Protein AF-A0A7T2GLJ1-F1 (afdb_monomer)

Secondary structure (DSSP, 8-state):
-HHHHHHHHHHHHHHHH---HHHHHHS-HHHHHHHHHHHS-S--PPPHHHHHHHHHHS---S-HHHHHHHHHHHHHT--

Foldseek 3Di:
DVVVVLVVLLVVCCVPVVDDSVRSVPDDPVNSVVVVVVVDPPPPDQDPVNVVVVCVVDVPDPPVVVVVVVVVVVVVVVD

Radius of gyration: 23.07 Å; Cα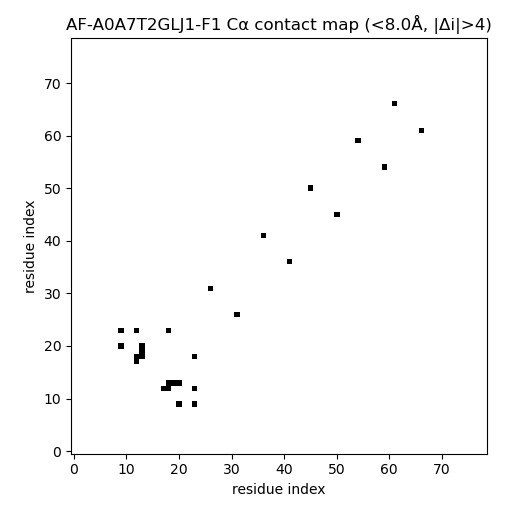 contacts (8 Å, |Δi|>4): 14; chains: 1; bounding box: 37×23×66 Å

Sequence (79 aa):
MFEAAAARLAGLTGVLLGWRADEFWNATPAELGAVMAALMPEEAAASAGDLKRLMEMYPDGPCSSFQRKLESMNTALSG

pLDDT: mean 80.31, std 9.67, range [51.16, 93.38]

Organism: NCBI:txid2771430

InterPro domains:
  IPR019056 Phage tail assembly chaperone protein, TAC6 [PF09550] (7-61)

Mean predicted aligned error: 13.5 Å

Structure (mmCIF, N/CA/C/O backbone):
data_AF-A0A7T2GLJ1-F1
#
_entry.id   AF-A0A7T2GLJ1-F1
#
loop_
_atom_site.group_PDB
_atom_site.id
_atom_site.type_symbol
_atom_site.label_atom_id
_atom_site.label_alt_id
_atom_site.label_comp_id
_atom_site.label_asym_id
_atom_site.label_entity_id
_atom_site.label_seq_id
_atom_site.pdbx_PDB_ins_code
_atom_site.Cartn_x
_atom_site.Cartn_y
_atom_site.Cartn_z
_atom_site.occ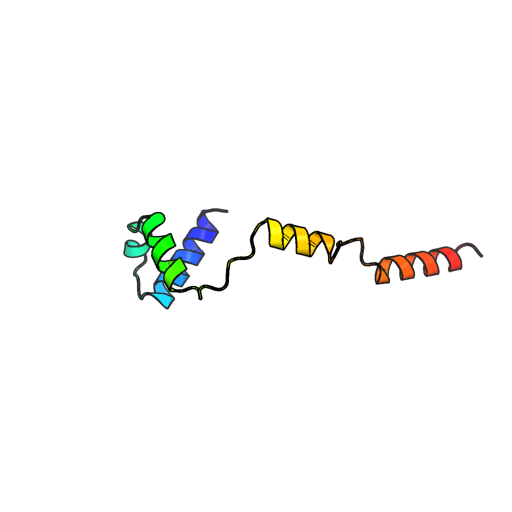upancy
_atom_site.B_iso_or_equiv
_atom_site.auth_seq_id
_atom_site.auth_comp_id
_atom_site.auth_asym_id
_atom_site.auth_atom_id
_atom_site.pdbx_PDB_model_num
ATOM 1 N N . MET A 1 1 ? -3.673 12.131 -10.692 1.00 66.50 1 MET A N 1
ATOM 2 C CA . MET A 1 1 ? -2.683 11.029 -10.595 1.00 66.50 1 MET A CA 1
ATOM 3 C C . MET A 1 1 ? -2.684 10.370 -9.212 1.00 66.50 1 MET A C 1
ATOM 5 O O . MET A 1 1 ? -2.640 9.153 -9.159 1.00 66.50 1 MET A O 1
ATOM 9 N N . PHE A 1 2 ? -2.836 11.125 -8.115 1.00 76.94 2 PHE A N 1
ATOM 10 C CA . PHE A 1 2 ? -3.019 10.561 -6.766 1.00 76.94 2 PHE A CA 1
ATOM 11 C C . PHE A 1 2 ? -4.386 9.889 -6.551 1.00 76.94 2 PHE A C 1
ATOM 13 O O . PHE A 1 2 ? -4.441 8.752 -6.108 1.00 76.94 2 PHE A O 1
ATOM 20 N N . GLU A 1 3 ? -5.481 10.551 -6.933 1.00 87.19 3 GLU A N 1
ATOM 21 C CA . GLU A 1 3 ? -6.853 10.056 -6.719 1.00 87.19 3 GLU A CA 1
ATOM 22 C C . GLU A 1 3 ? -7.096 8.665 -7.327 1.00 87.19 3 GLU A C 1
ATOM 24 O O . GLU A 1 3 ? -7.572 7.761 -6.648 1.00 87.19 3 GLU A O 1
ATOM 29 N N . ALA A 1 4 ? -6.685 8.459 -8.581 1.00 88.38 4 ALA A N 1
ATOM 30 C CA . ALA A 1 4 ? -6.793 7.160 -9.242 1.00 88.38 4 ALA A CA 1
ATOM 31 C C . ALA A 1 4 ? -5.966 6.067 -8.536 1.00 88.38 4 ALA A C 1
ATOM 33 O O . ALA A 1 4 ? -6.399 4.918 -8.454 1.00 88.38 4 ALA A O 1
ATOM 34 N N . ALA A 1 5 ? -4.789 6.420 -8.007 1.00 87.56 5 ALA A N 1
ATOM 35 C CA . ALA A 1 5 ? -3.962 5.494 -7.241 1.00 87.56 5 ALA A CA 1
ATOM 36 C C . ALA A 1 5 ? -4.604 5.162 -5.885 1.00 87.56 5 ALA A C 1
ATOM 38 O O . ALA A 1 5 ? -4.681 3.989 -5.531 1.00 87.56 5 ALA A O 1
ATOM 39 N N . ALA A 1 6 ? -5.130 6.163 -5.173 1.00 87.44 6 ALA A N 1
ATOM 40 C CA . ALA A 1 6 ? -5.829 5.989 -3.903 1.00 87.44 6 ALA A CA 1
ATOM 41 C C . ALA A 1 6 ? -7.095 5.131 -4.061 1.00 87.44 6 ALA A C 1
ATOM 43 O O . ALA A 1 6 ? -7.291 4.193 -3.297 1.00 87.44 6 ALA A O 1
ATOM 44 N N . ALA A 1 7 ? -7.902 5.373 -5.099 1.00 89.81 7 ALA A N 1
ATOM 45 C CA . ALA A 1 7 ? -9.094 4.576 -5.393 1.00 89.81 7 ALA A CA 1
ATOM 46 C C . ALA A 1 7 ? -8.751 3.110 -5.695 1.00 89.81 7 ALA A C 1
ATOM 48 O O . ALA A 1 7 ? -9.410 2.191 -5.205 1.00 89.81 7 ALA A O 1
ATOM 49 N N . ARG A 1 8 ? -7.683 2.874 -6.467 1.00 88.06 8 ARG A N 1
ATOM 50 C CA . ARG A 1 8 ? -7.199 1.518 -6.742 1.00 88.06 8 ARG A CA 1
ATOM 51 C C . ARG A 1 8 ? -6.735 0.825 -5.462 1.00 88.06 8 ARG A C 1
ATOM 53 O O . ARG A 1 8 ? -7.023 -0.355 -5.280 1.00 88.06 8 ARG A O 1
ATOM 60 N N . LEU A 1 9 ? -6.044 1.548 -4.583 1.00 86.06 9 LEU A N 1
ATOM 61 C CA . LE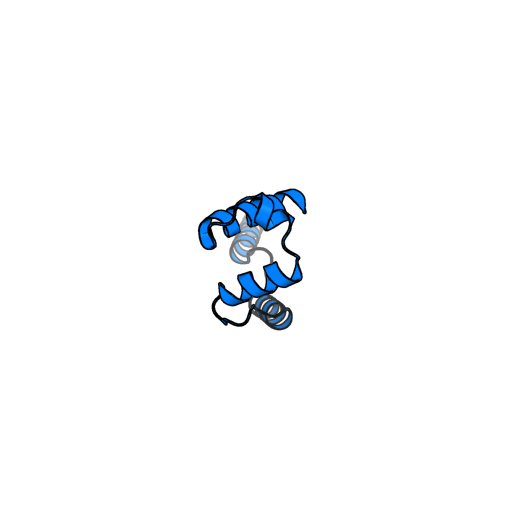U A 1 9 ? -5.553 0.993 -3.329 1.00 86.06 9 LEU A CA 1
ATOM 62 C C . LEU A 1 9 ? -6.691 0.682 -2.348 1.00 86.06 9 LEU A C 1
ATOM 64 O O . LEU A 1 9 ? -6.685 -0.398 -1.773 1.00 86.06 9 LEU A O 1
ATOM 68 N N . ALA A 1 10 ? -7.696 1.557 -2.238 1.00 87.38 10 ALA A N 1
ATOM 69 C CA . ALA A 1 10 ? -8.907 1.324 -1.447 1.00 87.38 10 ALA A CA 1
ATOM 70 C C . ALA A 1 10 ? -9.662 0.059 -1.894 1.00 87.38 10 ALA A C 1
ATOM 72 O O . ALA A 1 10 ? -10.174 -0.698 -1.072 1.00 87.38 10 ALA A O 1
ATOM 73 N N . GLY A 1 11 ? -9.705 -0.200 -3.206 1.00 88.00 11 GLY A N 1
ATOM 74 C CA . GLY A 1 11 ? -10.267 -1.439 -3.742 1.00 88.00 11 GLY A CA 1
ATOM 75 C C . GLY A 1 11 ? -9.444 -2.675 -3.365 1.00 88.00 11 GLY A C 1
ATOM 76 O O . GLY A 1 11 ? -10.005 -3.693 -2.967 1.00 88.00 11 GLY A O 1
ATOM 77 N N . LEU A 1 12 ? -8.113 -2.587 -3.454 1.00 89.25 12 LEU A N 1
ATOM 78 C CA . LEU A 1 12 ? -7.213 -3.688 -3.100 1.00 89.25 12 LEU A CA 1
ATOM 79 C C . LEU A 1 12 ? -7.276 -4.028 -1.609 1.00 89.25 12 LEU A C 1
ATOM 81 O O . LEU A 1 12 ? -7.387 -5.203 -1.272 1.00 89.25 12 LEU A O 1
ATOM 85 N N . THR A 1 13 ? -7.256 -3.031 -0.723 1.00 88.44 13 THR A N 1
ATOM 86 C CA . THR A 1 13 ? -7.383 -3.258 0.724 1.00 88.44 13 THR A CA 1
ATOM 87 C C . THR A 1 13 ? -8.748 -3.845 1.077 1.00 88.44 13 THR A C 1
ATOM 89 O O . THR A 1 13 ? -8.815 -4.757 1.895 1.00 88.44 13 THR A O 1
ATOM 92 N N . GLY A 1 14 ? -9.826 -3.426 0.408 1.00 87.81 14 GLY A N 1
ATOM 93 C CA . GLY A 1 14 ? -11.145 -4.035 0.593 1.00 87.81 14 GLY A CA 1
ATOM 94 C C . GLY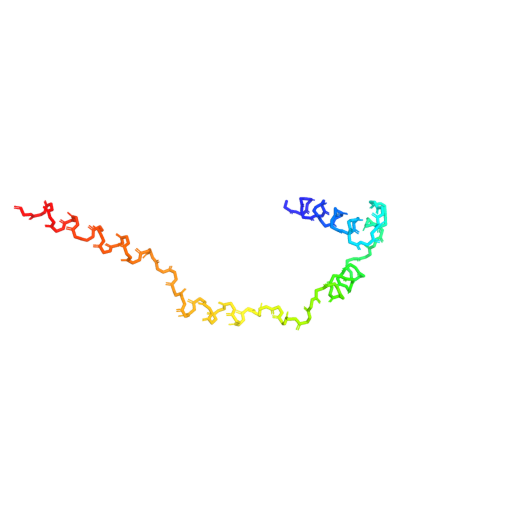 A 1 14 ? -11.199 -5.514 0.200 1.00 87.81 14 GLY A C 1
ATOM 95 O O . GLY A 1 14 ? -11.768 -6.322 0.929 1.00 87.81 14 GLY A O 1
ATOM 96 N N . VAL A 1 15 ? -10.565 -5.898 -0.912 1.00 87.19 15 VAL A N 1
ATOM 97 C CA . VAL A 1 15 ? -10.535 -7.298 -1.375 1.00 87.19 15 VAL A CA 1
ATOM 98 C C . VAL A 1 15 ? -9.592 -8.168 -0.537 1.00 87.19 15 VAL A C 1
ATOM 100 O O . VAL A 1 15 ? -9.922 -9.313 -0.246 1.00 87.19 15 VAL A O 1
ATOM 103 N N . LEU A 1 16 ? -8.422 -7.645 -0.161 1.00 85.38 16 LEU A N 1
ATOM 104 C CA . LEU A 1 16 ? -7.359 -8.418 0.492 1.00 85.38 16 LEU A CA 1
ATOM 105 C C . LEU A 1 16 ? -7.512 -8.483 2.016 1.00 85.38 16 LEU A C 1
ATOM 107 O O . LEU A 1 16 ? -7.180 -9.500 2.618 1.00 85.38 16 LEU A O 1
ATOM 111 N N . LEU A 1 17 ? -7.999 -7.407 2.635 1.00 85.06 17 LEU A N 1
ATOM 112 C CA . LEU A 1 17 ? -8.080 -7.255 4.092 1.00 85.06 17 LEU A CA 1
ATOM 113 C C . LEU A 1 17 ? -9.526 -7.253 4.604 1.00 85.06 17 LEU A C 1
ATOM 115 O O . LEU A 1 17 ? -9.744 -7.292 5.811 1.00 85.06 17 LEU A O 1
ATOM 119 N N . GLY A 1 18 ? -10.516 -7.171 3.707 1.00 88.19 18 GLY A N 1
ATOM 120 C CA . GLY A 1 18 ? -11.924 -7.009 4.078 1.00 88.19 18 GLY A CA 1
ATOM 121 C C . GLY A 1 18 ? -12.269 -5.609 4.591 1.00 88.19 18 GLY A C 1
ATOM 122 O O . GLY A 1 18 ? -13.336 -5.425 5.174 1.00 88.19 18 GLY A O 1
ATOM 123 N N . TRP A 1 19 ? -11.380 -4.631 4.394 1.00 90.06 19 TRP A N 1
ATOM 124 C CA . TRP A 1 19 ? -11.575 -3.271 4.889 1.00 90.06 19 TRP A CA 1
ATOM 125 C C . TRP A 1 19 ? -12.727 -2.563 4.180 1.00 90.06 19 TRP A C 1
ATOM 127 O O . TRP A 1 19 ? -12.890 -2.625 2.958 1.00 90.06 19 TRP A O 1
ATOM 137 N N . ARG A 1 20 ? -13.509 -1.814 4.950 1.00 86.75 20 ARG A N 1
ATOM 138 C CA . ARG A 1 20 ? -14.453 -0.832 4.416 1.00 86.75 20 ARG A CA 1
ATOM 139 C C . ARG A 1 20 ? -13.684 0.404 3.949 1.00 86.75 20 ARG A C 1
ATOM 141 O O . ARG A 1 20 ? -12.592 0.697 4.432 1.00 86.75 20 ARG A O 1
ATOM 148 N N . ALA A 1 21 ? -14.277 1.175 3.039 1.00 85.56 21 ALA A N 1
ATOM 149 C CA . ALA A 1 21 ? -13.654 2.400 2.526 1.00 85.56 21 ALA A CA 1
ATOM 150 C C . ALA A 1 21 ? -13.245 3.378 3.648 1.00 85.56 21 ALA A C 1
ATOM 152 O O . ALA A 1 21 ? -12.197 4.011 3.559 1.00 85.56 21 ALA A O 1
ATOM 153 N N . ASP A 1 22 ? -14.033 3.452 4.723 1.00 88.56 22 ASP A N 1
ATOM 154 C CA . ASP A 1 22 ? -13.759 4.323 5.873 1.00 88.56 22 ASP A CA 1
ATOM 155 C C . ASP A 1 22 ? -12.499 3.905 6.650 1.00 88.56 22 ASP A C 1
ATOM 157 O O . ASP A 1 22 ? -11.773 4.754 7.163 1.00 88.56 22 ASP A O 1
ATOM 161 N N . GLU A 1 23 ? -12.205 2.603 6.716 1.00 89.88 23 GLU A N 1
ATOM 162 C CA . GLU A 1 23 ? -10.995 2.087 7.370 1.00 89.88 23 GLU A CA 1
ATOM 163 C C . GLU A 1 23 ? -9.748 2.447 6.559 1.00 89.88 23 GLU A C 1
ATOM 165 O O . GLU A 1 23 ? -8.744 2.867 7.126 1.00 89.88 23 GLU A O 1
ATOM 170 N N . PHE A 1 24 ? -9.837 2.387 5.226 1.00 89.12 24 PHE A N 1
ATOM 171 C CA . PHE A 1 24 ? -8.765 2.842 4.343 1.00 89.12 24 PHE A CA 1
ATOM 172 C C . PHE A 1 24 ? -8.469 4.341 4.505 1.00 89.12 24 PHE A C 1
ATOM 174 O O . PHE A 1 24 ? -7.304 4.720 4.585 1.00 89.12 24 PHE A O 1
ATOM 181 N N . TRP A 1 25 ? -9.497 5.194 4.567 1.00 88.94 25 TRP A N 1
ATOM 182 C CA . TRP A 1 25 ? -9.298 6.645 4.677 1.00 88.94 25 TRP A CA 1
ATOM 183 C C . TRP A 1 25 ? -8.802 7.101 6.053 1.00 88.94 25 TRP A C 1
ATOM 185 O O . TRP A 1 25 ? -8.168 8.150 6.140 1.00 88.94 25 TRP A O 1
ATOM 195 N N . ASN A 1 26 ? -9.063 6.325 7.108 1.00 93.38 26 ASN A N 1
ATOM 196 C CA . ASN A 1 26 ? -8.543 6.596 8.450 1.00 93.38 26 ASN A CA 1
ATOM 197 C C . ASN A 1 26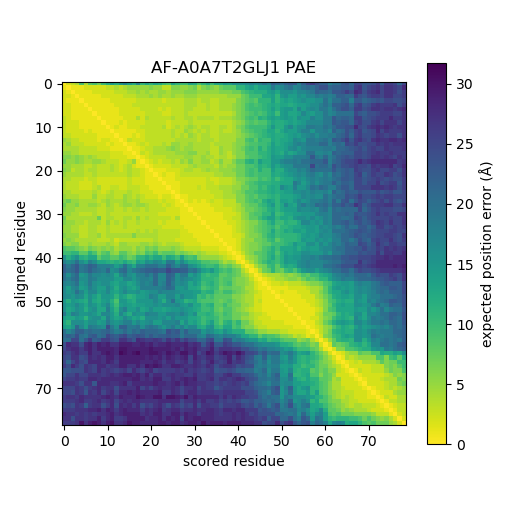 ? -7.138 6.027 8.692 1.00 93.38 26 ASN A C 1
ATOM 199 O O . ASN A 1 26 ? -6.454 6.493 9.603 1.00 93.38 26 ASN A O 1
ATOM 203 N N . ALA A 1 27 ? -6.708 5.031 7.916 1.00 88.94 27 ALA A N 1
ATOM 204 C CA . ALA A 1 27 ? -5.393 4.427 8.074 1.00 88.94 27 ALA A CA 1
ATOM 205 C C . ALA A 1 27 ? -4.277 5.398 7.667 1.00 88.94 27 ALA A C 1
ATOM 207 O O . ALA A 1 27 ? -4.349 6.098 6.652 1.00 88.94 27 ALA A O 1
ATOM 208 N N . THR A 1 28 ? -3.199 5.424 8.446 1.00 90.25 28 THR A N 1
ATOM 209 C CA . THR A 1 28 ? -2.039 6.248 8.112 1.00 90.25 28 THR A CA 1
ATOM 210 C C . THR A 1 28 ? -1.249 5.627 6.953 1.00 90.25 28 THR A C 1
ATOM 212 O O . THR A 1 28 ? -1.197 4.402 6.812 1.00 90.25 28 THR A O 1
ATOM 215 N N . PRO A 1 29 ? -0.548 6.434 6.133 1.00 84.12 29 PRO A N 1
ATOM 216 C CA . PRO A 1 29 ? 0.289 5.902 5.056 1.00 84.12 29 PRO A CA 1
ATOM 217 C C . PRO A 1 29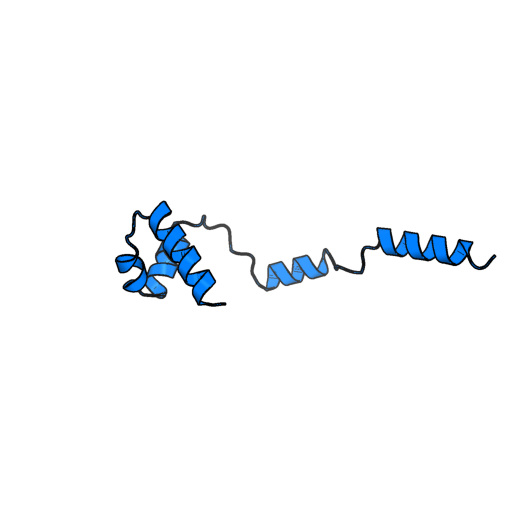 ? 1.368 4.919 5.538 1.00 84.12 29 PRO A C 1
ATOM 219 O O . PRO A 1 29 ? 1.733 4.003 4.805 1.00 84.12 29 PRO A O 1
ATOM 222 N N . ALA A 1 30 ? 1.869 5.096 6.766 1.00 87.12 30 ALA A N 1
ATOM 223 C CA . ALA A 1 30 ? 2.867 4.212 7.364 1.00 87.12 30 ALA A CA 1
ATOM 224 C C . ALA A 1 30 ? 2.283 2.832 7.708 1.00 87.12 30 ALA A C 1
ATOM 226 O O . ALA A 1 30 ? 2.896 1.813 7.392 1.00 87.12 30 ALA A O 1
ATOM 227 N N . GLU A 1 31 ? 1.083 2.790 8.292 1.00 88.94 31 GLU A N 1
ATOM 228 C CA . GLU A 1 31 ? 0.360 1.540 8.561 1.00 88.94 31 GLU A CA 1
ATOM 229 C C . GLU A 1 31 ? 0.021 0.814 7.259 1.00 88.94 31 GLU A C 1
ATOM 231 O O . GLU A 1 31 ? 0.247 -0.389 7.138 1.00 88.94 31 GLU A O 1
ATOM 236 N N . LEU A 1 32 ? -0.436 1.558 6.249 1.00 87.25 32 LEU A N 1
ATOM 237 C CA . LEU A 1 32 ? -0.705 1.016 4.922 1.00 87.25 32 LEU A CA 1
ATOM 238 C C . LEU A 1 32 ? 0.547 0.386 4.299 1.00 87.25 32 LEU A C 1
ATOM 240 O O . LEU A 1 32 ? 0.483 -0.709 3.744 1.00 87.25 32 LEU A O 1
ATOM 244 N N . GLY A 1 33 ? 1.690 1.066 4.414 1.00 86.00 33 GLY A N 1
ATOM 245 C CA . GLY A 1 33 ? 2.978 0.561 3.947 1.00 86.00 33 GLY A CA 1
ATOM 246 C C . GLY A 1 33 ? 3.379 -0.742 4.638 1.00 86.00 33 GLY A C 1
ATOM 247 O O . GLY A 1 33 ? 3.802 -1.678 3.965 1.00 86.00 33 GLY A O 1
ATOM 248 N N . ALA A 1 34 ? 3.187 -0.837 5.957 1.00 87.50 34 ALA A N 1
ATOM 249 C CA . ALA A 1 34 ? 3.497 -2.041 6.726 1.00 87.50 34 ALA A CA 1
ATOM 250 C C . ALA A 1 34 ? 2.618 -3.236 6.324 1.00 87.50 34 ALA A C 1
ATOM 252 O O . ALA A 1 34 ? 3.121 -4.345 6.154 1.00 87.50 34 ALA A O 1
ATOM 253 N N . VAL A 1 35 ? 1.318 -3.010 6.118 1.00 87.56 35 VAL A N 1
ATOM 254 C CA . VAL A 1 35 ? 0.391 -4.060 5.673 1.00 87.56 35 VAL A CA 1
ATOM 255 C C . VAL A 1 35 ? 0.745 -4.537 4.266 1.00 87.56 35 VAL A C 1
ATOM 257 O O . VAL A 1 35 ? 0.840 -5.738 4.029 1.00 87.56 35 VAL A O 1
ATOM 260 N N . MET A 1 36 ? 1.010 -3.615 3.338 1.00 84.06 36 MET A N 1
ATOM 261 C CA . MET A 1 36 ? 1.398 -3.972 1.969 1.00 84.06 36 MET A CA 1
ATOM 262 C C . MET A 1 36 ? 2.732 -4.728 1.933 1.00 84.06 36 MET A C 1
ATOM 264 O O . MET A 1 36 ? 2.859 -5.688 1.178 1.00 84.06 36 MET A O 1
ATOM 268 N N . ALA A 1 37 ? 3.691 -4.353 2.785 1.00 83.81 37 ALA A N 1
ATOM 269 C CA . ALA A 1 37 ? 4.952 -5.074 2.933 1.00 83.81 37 ALA A CA 1
ATOM 270 C C . ALA A 1 37 ? 4.762 -6.498 3.482 1.00 83.81 37 ALA A C 1
ATOM 272 O O . ALA A 1 37 ? 5.494 -7.392 3.085 1.00 83.81 37 ALA A O 1
ATOM 273 N N . ALA A 1 38 ? 3.772 -6.729 4.352 1.00 84.56 38 ALA A N 1
ATOM 274 C CA . ALA A 1 38 ? 3.453 -8.066 4.856 1.00 84.56 38 ALA A CA 1
ATOM 275 C C . ALA A 1 38 ? 2.732 -8.955 3.823 1.00 84.56 38 ALA A C 1
ATOM 277 O O . ALA A 1 38 ? 2.821 -10.179 3.895 1.00 84.56 38 ALA A O 1
ATOM 278 N N . LEU A 1 39 ? 1.992 -8.353 2.884 1.00 81.56 39 LEU A N 1
ATOM 279 C CA . LEU A 1 39 ? 1.287 -9.063 1.809 1.00 81.56 39 LEU A CA 1
ATOM 280 C C . LEU A 1 39 ? 2.177 -9.400 0.613 1.00 81.56 39 LEU A C 1
ATOM 282 O O . LEU A 1 39 ? 1.882 -10.344 -0.121 1.00 81.56 39 LEU A O 1
ATOM 286 N N . MET A 1 40 ? 3.220 -8.610 0.381 1.00 78.12 40 MET A N 1
ATOM 287 C CA . MET A 1 40 ? 4.181 -8.883 -0.675 1.00 78.12 40 MET A CA 1
ATOM 288 C C . MET A 1 40 ? 5.223 -9.881 -0.164 1.00 78.12 40 MET A C 1
ATOM 290 O O . MET A 1 40 ? 5.752 -9.691 0.931 1.00 78.12 40 MET A O 1
ATOM 294 N N . PRO A 1 41 ? 5.537 -10.944 -0.924 1.00 67.56 41 PRO A N 1
ATOM 295 C CA . PRO A 1 41 ? 6.695 -11.766 -0.606 1.00 67.56 41 PRO A CA 1
ATOM 296 C C . PRO A 1 41 ? 7.942 -10.877 -0.528 1.00 67.56 41 PRO A C 1
ATOM 298 O O . PRO A 1 41 ? 8.051 -9.888 -1.255 1.00 67.56 41 PRO A O 1
ATOM 301 N N . GLU A 1 42 ? 8.889 -11.238 0.341 1.00 67.06 42 GLU A N 1
ATOM 302 C CA . GLU A 1 42 ? 10.187 -10.564 0.513 1.00 67.06 42 GLU A CA 1
ATOM 303 C C . GLU A 1 42 ? 11.109 -10.775 -0.709 1.00 67.06 42 GLU A C 1
ATOM 305 O O . GLU A 1 42 ? 12.319 -10.951 -0.609 1.00 67.06 42 GLU A O 1
ATOM 310 N N . GLU A 1 43 ? 10.547 -10.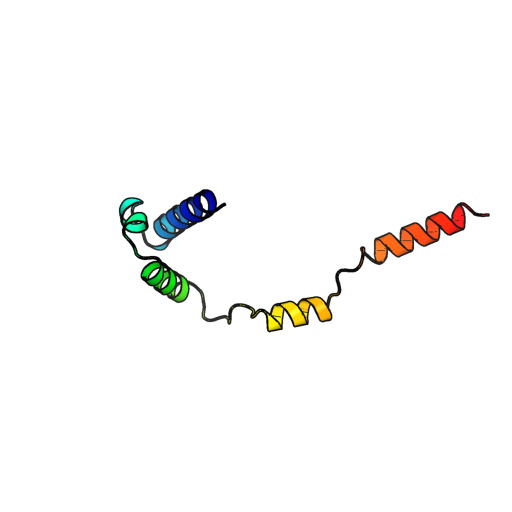811 -1.911 1.00 63.16 43 GLU A N 1
ATOM 311 C CA . GL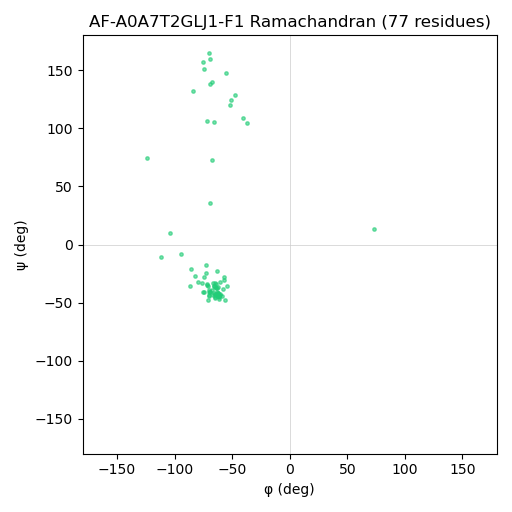U A 1 43 ? 11.317 -10.670 -3.128 1.00 63.16 43 GLU A CA 1
ATOM 312 C C . GLU A 1 43 ? 11.734 -9.208 -3.201 1.00 63.16 43 GLU A C 1
ATOM 314 O O . GLU A 1 43 ? 10.909 -8.317 -3.408 1.00 63.16 43 GLU A O 1
ATOM 319 N N . ALA A 1 44 ? 13.024 -8.975 -2.943 1.00 64.00 44 ALA A N 1
ATOM 320 C CA . ALA A 1 44 ? 13.653 -7.666 -2.953 1.00 64.00 44 ALA A CA 1
ATOM 321 C C . ALA A 1 44 ? 13.123 -6.839 -4.128 1.00 64.00 44 ALA A C 1
ATOM 323 O O . ALA A 1 44 ? 13.403 -7.139 -5.292 1.00 64.00 44 ALA A O 1
ATOM 324 N N . ALA A 1 45 ? 12.324 -5.817 -3.812 1.00 68.19 45 ALA A N 1
ATOM 325 C CA . ALA A 1 45 ? 11.848 -4.878 -4.808 1.00 68.19 45 ALA A CA 1
ATOM 326 C C . ALA A 1 45 ? 13.066 -4.376 -5.586 1.00 68.19 45 ALA A C 1
ATOM 328 O O . ALA A 1 45 ? 14.032 -3.909 -4.975 1.00 68.19 45 ALA A O 1
ATOM 329 N N . ALA A 1 46 ? 13.034 -4.527 -6.913 1.00 72.00 46 ALA A N 1
ATOM 330 C CA . ALA A 1 46 ? 14.161 -4.171 -7.761 1.00 72.00 46 ALA A CA 1
ATOM 331 C C . ALA A 1 46 ? 14.600 -2.738 -7.442 1.00 72.00 46 ALA A C 1
ATOM 333 O O . ALA A 1 46 ? 13.817 -1.786 -7.536 1.00 72.00 46 ALA A O 1
ATOM 334 N N . SER A 1 47 ? 15.849 -2.592 -7.015 1.00 80.00 47 SER A N 1
ATOM 335 C CA . SER A 1 47 ? 16.401 -1.299 -6.655 1.00 80.00 47 SER A CA 1
ATOM 336 C C . SER A 1 47 ? 16.595 -0.441 -7.905 1.00 80.00 47 SER A C 1
ATOM 338 O O . SER A 1 47 ? 16.652 -0.931 -9.035 1.00 80.00 47 SER A O 1
ATOM 340 N N . ALA A 1 48 ? 16.790 0.864 -7.715 1.00 82.94 48 ALA A N 1
ATOM 341 C CA . ALA A 1 48 ? 17.199 1.739 -8.813 1.00 82.94 48 ALA A CA 1
ATOM 342 C C . ALA A 1 48 ? 18.511 1.264 -9.481 1.00 82.94 48 ALA A C 1
ATOM 344 O O . ALA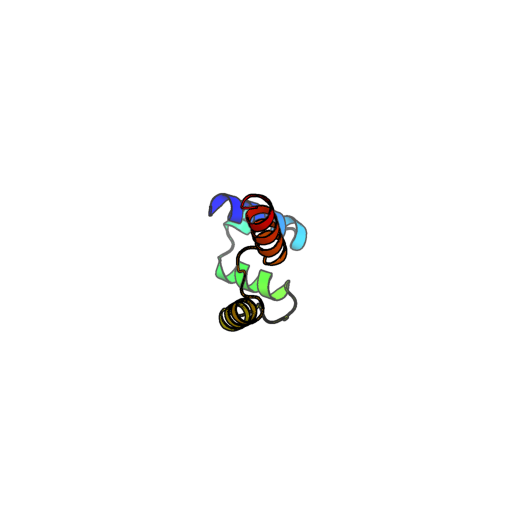 A 1 48 ? 18.715 1.495 -10.672 1.00 82.94 48 ALA A O 1
ATOM 345 N N . GLY A 1 49 ? 19.384 0.577 -8.733 1.00 87.12 49 GLY A N 1
ATOM 346 C CA . GLY A 1 49 ? 20.598 -0.048 -9.261 1.00 87.12 49 GLY A CA 1
ATOM 347 C C . GLY A 1 49 ? 20.303 -1.259 -10.147 1.00 87.12 49 GLY A C 1
ATOM 348 O O . GLY A 1 49 ? 20.900 -1.383 -11.215 1.00 87.12 49 GLY A O 1
ATOM 349 N N . ASP A 1 50 ? 19.342 -2.096 -9.755 1.00 87.50 50 ASP A N 1
ATOM 350 C CA . ASP A 1 50 ? 18.886 -3.237 -10.559 1.00 87.50 50 ASP A CA 1
ATOM 351 C C . ASP A 1 50 ? 18.217 -2.761 -11.847 1.00 87.50 50 ASP A C 1
ATOM 353 O O . ASP A 1 50 ? 18.510 -3.274 -12.926 1.00 87.50 50 ASP A O 1
ATOM 357 N N . LEU A 1 51 ? 17.400 -1.707 -11.755 1.00 84.25 51 LEU A N 1
ATOM 358 C CA . LEU A 1 51 ? 16.799 -1.063 -12.918 1.00 84.25 51 LEU A CA 1
ATOM 359 C C . LEU A 1 51 ? 17.868 -0.498 -13.860 1.00 84.25 51 LEU A C 1
ATOM 361 O O . LEU A 1 51 ? 17.825 -0.754 -15.060 1.00 84.25 51 LEU A O 1
ATOM 365 N N . LYS A 1 52 ? 18.869 0.215 -13.331 1.00 87.12 52 LYS A N 1
ATOM 366 C CA . LYS A 1 52 ? 19.983 0.734 -14.135 1.00 87.12 52 LYS A CA 1
ATOM 367 C C . LYS A 1 52 ? 20.768 -0.394 -14.812 1.00 87.12 52 LYS A C 1
ATOM 369 O O . LYS A 1 52 ? 21.091 -0.286 -15.990 1.00 87.12 52 LYS A O 1
ATOM 374 N N . ARG A 1 53 ? 21.035 -1.490 -14.098 1.00 86.44 53 ARG A N 1
ATOM 375 C CA . ARG A 1 53 ? 21.733 -2.662 -14.643 1.00 86.44 53 ARG A CA 1
ATOM 376 C C . ARG A 1 53 ? 20.919 -3.355 -15.736 1.00 86.44 53 ARG A C 1
ATOM 378 O O . ARG A 1 53 ? 21.498 -3.807 -16.719 1.00 86.44 53 ARG A O 1
ATOM 385 N N . LEU A 1 54 ? 19.595 -3.403 -15.597 1.00 86.31 54 LEU A N 1
ATOM 386 C CA . LEU A 1 54 ? 18.693 -3.880 -16.646 1.00 86.31 54 LEU A CA 1
ATOM 387 C C . LEU A 1 54 ? 18.728 -2.965 -17.875 1.00 86.31 54 LEU A C 1
ATOM 389 O O . LEU A 1 54 ? 18.837 -3.477 -18.983 1.00 86.31 54 LEU A O 1
ATOM 393 N N . MET A 1 55 ? 18.726 -1.641 -17.693 1.00 85.25 55 MET A N 1
ATOM 394 C CA . MET A 1 55 ? 18.849 -0.670 -18.792 1.00 85.25 55 MET A CA 1
ATOM 395 C C . MET A 1 55 ? 20.207 -0.750 -19.511 1.00 85.25 55 MET A C 1
ATOM 397 O O . MET A 1 55 ? 20.280 -0.535 -20.716 1.00 85.25 55 MET A O 1
ATOM 401 N N . GLU A 1 56 ? 21.288 -1.061 -18.791 1.00 87.81 56 GLU A N 1
ATOM 402 C CA . GLU A 1 56 ? 22.617 -1.297 -19.378 1.00 87.81 56 GLU A CA 1
ATOM 403 C C . GLU A 1 56 ? 22.681 -2.624 -20.153 1.00 87.81 56 GLU A C 1
ATOM 405 O O . GLU A 1 56 ? 23.362 -2.712 -21.173 1.00 87.81 56 GLU A O 1
ATOM 410 N N . MET A 1 57 ? 21.980 -3.659 -19.675 1.00 84.44 57 MET A N 1
ATOM 411 C CA . MET A 1 57 ? 21.958 -4.997 -20.280 1.00 84.44 57 MET A CA 1
ATOM 412 C C . MET A 1 57 ? 21.026 -5.081 -21.495 1.00 84.44 57 MET A C 1
ATOM 414 O O . MET A 1 57 ? 21.314 -5.803 -22.448 1.00 84.44 57 MET A O 1
ATOM 418 N N . TYR A 1 58 ? 19.940 -4.311 -21.469 1.00 80.62 58 TYR A N 1
ATOM 419 C CA . TYR A 1 58 ? 18.970 -4.160 -22.546 1.00 80.62 58 TYR A CA 1
ATOM 420 C C . TYR A 1 58 ? 18.856 -2.676 -22.896 1.00 80.62 58 TYR A C 1
ATOM 422 O O . TYR A 1 58 ? 17.888 -2.019 -22.512 1.00 80.62 58 TYR A O 1
ATOM 430 N N . PRO A 1 59 ? 19.859 -2.112 -23.590 1.00 72.31 59 PRO A N 1
ATOM 431 C CA . PRO A 1 59 ? 19.751 -0.756 -24.084 1.00 72.31 59 PRO A CA 1
ATOM 432 C C . PRO A 1 59 ? 18.638 -0.748 -25.130 1.00 72.31 59 PRO A C 1
ATOM 434 O O . PRO A 1 59 ? 18.820 -1.255 -26.240 1.00 72.31 59 PRO A O 1
ATOM 437 N N . ASP A 1 60 ? 17.480 -0.199 -24.764 1.00 68.56 60 ASP A N 1
ATOM 438 C CA . ASP A 1 60 ? 16.357 0.040 -25.669 1.00 68.56 60 ASP A CA 1
ATOM 439 C C . ASP A 1 60 ? 16.755 1.120 -26.687 1.00 68.56 60 ASP A C 1
ATOM 441 O O . ASP A 1 60 ? 16.353 2.281 -26.632 1.00 68.56 60 ASP A O 1
ATOM 445 N N . GLY A 1 61 ? 17.617 0.738 -27.627 1.00 64.75 61 GLY A N 1
ATOM 446 C CA . GLY A 1 61 ? 17.775 1.440 -28.887 1.00 64.75 61 GLY A CA 1
ATOM 447 C C . GLY A 1 61 ? 16.523 1.239 -29.745 1.00 64.75 61 GLY A C 1
ATOM 448 O O . GLY A 1 61 ? 15.779 0.274 -29.529 1.00 64.75 61 GLY A O 1
ATOM 449 N N . PRO A 1 62 ? 16.273 2.110 -30.743 1.00 56.88 62 PRO A N 1
ATOM 450 C CA . PRO A 1 62 ? 15.216 1.872 -31.720 1.00 56.88 62 PRO A CA 1
ATOM 451 C C . PRO A 1 62 ? 15.338 0.438 -32.230 1.00 56.88 62 PRO A C 1
ATOM 453 O O . PRO A 1 62 ? 16.432 -0.004 -32.581 1.00 56.88 62 PRO A O 1
ATOM 456 N N . CYS A 1 63 ? 14.220 -0.289 -32.177 1.00 51.16 63 CYS A N 1
ATOM 457 C CA . CYS A 1 63 ? 14.121 -1.721 -32.437 1.00 51.16 63 CYS A CA 1
ATOM 458 C C . CYS A 1 63 ? 15.069 -2.128 -33.582 1.00 51.16 63 CYS A C 1
ATOM 460 O O . CYS A 1 63 ? 14.817 -1.819 -34.747 1.00 51.16 63 CYS A O 1
ATOM 462 N N . SER A 1 64 ? 16.199 -2.765 -33.253 1.00 62.41 64 SER A N 1
ATOM 463 C CA . SER A 1 64 ? 17.309 -2.973 -34.200 1.00 62.41 64 SER A CA 1
ATOM 464 C C . SER A 1 64 ? 16.912 -3.855 -35.389 1.00 62.41 64 SER A C 1
ATOM 466 O O . SER A 1 64 ? 17.493 -3.759 -36.471 1.00 62.41 64 SER A O 1
ATOM 468 N N . SER A 1 65 ? 15.868 -4.671 -35.217 1.00 62.59 65 SER A N 1
ATOM 469 C CA . SER A 1 65 ? 15.229 -5.447 -36.280 1.00 62.59 65 SER A CA 1
ATOM 470 C C . SER A 1 65 ? 14.413 -4.577 -37.244 1.00 62.59 65 SER A C 1
ATOM 472 O O . SER A 1 65 ? 14.409 -4.842 -38.446 1.00 62.59 65 SER A O 1
ATOM 474 N N . PHE A 1 66 ? 13.774 -3.511 -36.755 1.00 65.69 66 PHE A N 1
ATOM 475 C CA . PHE A 1 66 ? 13.080 -2.522 -37.579 1.00 65.69 66 PHE A CA 1
ATOM 476 C C . PHE A 1 66 ? 14.073 -1.586 -38.280 1.00 65.69 66 PHE A C 1
ATOM 478 O O . PHE A 1 66 ? 13.937 -1.337 -39.476 1.00 65.69 66 PHE A O 1
ATOM 485 N N . GLN A 1 67 ? 15.132 -1.158 -37.585 1.00 70.88 67 GLN A N 1
ATOM 486 C CA . GLN A 1 67 ? 16.193 -0.319 -38.154 1.00 70.88 67 GLN A CA 1
ATOM 487 C C . GLN A 1 67 ? 16.930 -1.016 -39.305 1.00 70.88 67 GLN A C 1
ATOM 489 O O . GLN A 1 67 ? 17.079 -0.440 -40.380 1.00 70.88 67 GLN A O 1
ATOM 494 N N . ARG A 1 68 ? 17.283 -2.298 -39.136 1.00 72.25 68 ARG A N 1
ATOM 495 C CA . ARG A 1 68 ? 17.895 -3.106 -40.203 1.00 72.25 68 ARG A CA 1
ATOM 496 C C . ARG A 1 68 ? 16.985 -3.243 -41.428 1.00 72.25 68 ARG A C 1
ATOM 498 O O . ARG A 1 68 ? 17.470 -3.326 -42.554 1.00 72.25 68 ARG A O 1
ATOM 505 N N . LYS A 1 69 ? 15.665 -3.269 -41.216 1.00 74.94 69 LYS A N 1
ATOM 506 C CA . LYS A 1 69 ? 14.675 -3.346 -42.296 1.00 74.94 69 LYS A CA 1
ATOM 507 C C . LYS A 1 69 ? 14.494 -2.009 -43.022 1.00 74.94 69 LYS A C 1
ATOM 509 O O . LYS A 1 69 ? 14.286 -2.010 -44.229 1.00 74.94 69 LYS A O 1
ATOM 514 N N . LEU A 1 70 ? 14.618 -0.882 -42.321 1.00 75.44 70 LEU A N 1
ATOM 515 C CA . LEU A 1 70 ? 14.625 0.446 -42.941 1.00 75.44 70 LEU A CA 1
ATOM 516 C C . LEU A 1 70 ? 15.896 0.693 -43.763 1.00 75.44 70 LEU A C 1
ATOM 518 O O . LEU A 1 70 ? 15.805 1.223 -44.867 1.00 75.44 70 LEU A O 1
ATOM 522 N N . GLU A 1 71 ? 17.063 0.267 -43.273 1.00 78.75 71 GLU A N 1
ATOM 523 C CA . GLU A 1 71 ? 18.327 0.385 -44.014 1.00 78.75 71 GLU A CA 1
ATOM 524 C C . GLU A 1 71 ? 18.301 -0.424 -45.315 1.00 78.75 71 GLU A C 1
ATOM 526 O O . GLU A 1 71 ? 18.642 0.114 -46.367 1.00 78.75 71 GLU A O 1
ATOM 531 N N . SER A 1 72 ? 17.806 -1.669 -45.287 1.00 77.12 72 SER A N 1
ATOM 532 C CA . SER A 1 72 ? 17.707 -2.487 -46.504 1.00 77.12 72 SER A CA 1
ATOM 533 C C . SER A 1 72 ? 16.714 -1.924 -47.525 1.00 77.12 72 SER A C 1
ATOM 535 O O . SER A 1 72 ? 16.971 -1.984 -48.727 1.00 77.12 72 SER A O 1
ATOM 537 N N . MET A 1 73 ? 15.607 -1.331 -47.065 1.00 77.19 73 MET A N 1
ATOM 538 C CA . MET A 1 73 ? 14.651 -0.648 -47.938 1.00 77.19 73 MET A CA 1
ATOM 539 C C . MET A 1 73 ? 15.244 0.618 -48.568 1.00 77.19 73 MET A C 1
ATOM 541 O O . MET A 1 73 ? 15.007 0.875 -49.743 1.00 77.19 73 MET A O 1
ATOM 545 N N . ASN A 1 74 ? 16.043 1.390 -47.827 1.00 78.50 74 ASN A N 1
ATOM 546 C CA . ASN A 1 74 ? 16.648 2.619 -48.340 1.00 78.50 74 ASN A CA 1
ATOM 547 C C . ASN A 1 74 ? 17.774 2.339 -49.359 1.00 78.50 74 ASN A C 1
ATOM 549 O O . ASN A 1 74 ? 17.914 3.057 -50.348 1.00 78.50 74 ASN A O 1
ATOM 553 N N . THR A 1 75 ? 18.533 1.249 -49.174 1.00 81.94 75 THR A N 1
ATOM 554 C CA . THR A 1 75 ? 19.514 0.772 -50.167 1.00 81.94 75 THR A CA 1
ATOM 555 C C . THR A 1 75 ? 18.839 0.301 -51.459 1.00 81.94 75 THR A C 1
ATOM 557 O O . THR A 1 75 ? 19.367 0.551 -52.537 1.00 81.94 75 THR A O 1
ATOM 560 N N . ALA A 1 76 ? 17.655 -0.316 -51.374 1.00 77.50 76 ALA A N 1
ATOM 561 C CA . ALA A 1 76 ? 16.891 -0.766 -52.542 1.00 77.50 76 ALA A CA 1
ATOM 562 C C . ALA A 1 76 ? 16.238 0.376 -53.348 1.00 77.50 76 ALA A C 1
ATOM 564 O O . ALA A 1 76 ? 15.860 0.164 -54.493 1.00 77.50 76 ALA A O 1
ATOM 565 N N . LEU A 1 77 ? 16.096 1.570 -52.763 1.00 71.25 77 LEU A N 1
ATOM 566 C CA . LEU A 1 77 ? 15.519 2.752 -53.417 1.00 71.25 77 LEU A CA 1
ATOM 567 C C . LEU A 1 77 ? 16.574 3.682 -54.043 1.00 71.25 77 LEU A C 1
ATOM 569 O O . LEU A 1 77 ? 16.210 4.630 -54.732 1.00 71.25 77 LEU A O 1
ATOM 573 N N . SER A 1 78 ? 17.864 3.430 -53.795 1.00 67.19 78 SER A N 1
ATOM 574 C CA . SER A 1 78 ? 18.984 4.251 -54.290 1.00 67.19 78 SER A CA 1
ATOM 575 C C . SER A 1 78 ? 19.742 3.625 -55.474 1.00 67.19 78 SER A C 1
ATOM 577 O O . SER A 1 78 ? 20.814 4.117 -55.824 1.00 67.19 78 SER A O 1
ATOM 579 N N . GLY A 1 79 ? 19.220 2.547 -56.070 1.00 58.41 79 GLY A N 1
ATOM 580 C CA . GLY A 1 79 ? 19.747 1.896 -57.279 1.00 58.41 79 GLY A CA 1
ATOM 581 C C . GLY A 1 79 ? 18.707 1.870 -58.386 1.00 58.41 79 GLY A C 1
ATOM 582 O O . GLY A 1 79 ? 19.120 1.961 -59.561 1.00 58.41 79 GLY A O 1
#

Solvent-accessible surface area (backbone atoms only — not comparable to full-atom values): 4839 Å² total; per-residue (Å²): 119,64,64,66,50,52,55,52,47,45,52,50,42,28,72,76,71,65,44,54,69,68,56,55,73,70,50,50,73,66,59,50,50,53,53,52,55,71,72,42,73,91,66,77,72,79,44,76,65,52,51,49,52,47,45,69,74,53,65,86,58,78,58,65,73,57,51,55,52,51,53,56,52,53,58,68,73,74,114